Protein AF-A0A0F9KBU0-F1 (afdb_monomer_lite)

Foldseek 3Di:
DDDDDDPPPPPPPDPPVPPPPDDPPDDDQQPDQAQQPRHGNFDDAADPDAAVVQDDRPDRGHHPVRNVVSRVVSVVVDDPVSVVVSVVVD

Organism: NCBI:txid412755

Structure (mmCIF, N/CA/C/O backbone):
data_AF-A0A0F9KBU0-F1
#
_entry.id   AF-A0A0F9KBU0-F1
#
loop_
_atom_site.group_PDB
_atom_site.id
_atom_site.type_symbol
_atom_site.label_atom_id
_atom_site.label_alt_id
_atom_site.label_comp_id
_atom_site.label_asym_id
_atom_site.label_entity_id
_atom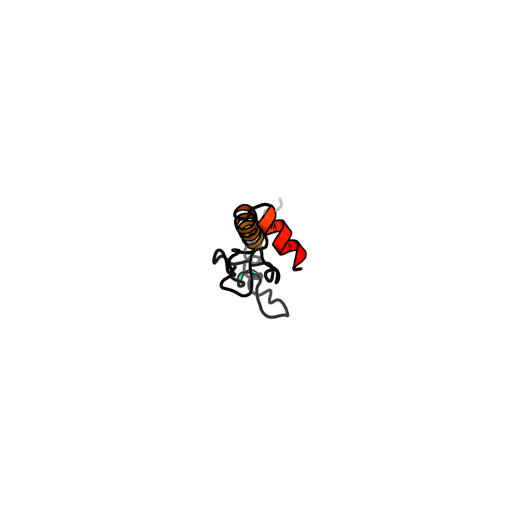_site.label_seq_id
_atom_site.pdbx_PDB_ins_code
_atom_site.Cartn_x
_atom_site.Cartn_y
_atom_site.Cartn_z
_atom_site.occupancy
_atom_site.B_iso_or_equiv
_atom_site.auth_seq_id
_atom_site.auth_comp_id
_atom_site.auth_asym_id
_atom_site.auth_atom_id
_atom_site.pdbx_PDB_model_num
ATOM 1 N N . MET A 1 1 ? 53.052 31.136 -36.172 1.00 43.41 1 MET A N 1
ATOM 2 C CA . MET A 1 1 ? 51.594 31.280 -35.976 1.00 43.41 1 MET A CA 1
ATOM 3 C C . MET A 1 1 ? 51.012 29.886 -35.793 1.00 43.41 1 MET A C 1
ATOM 5 O O . MET A 1 1 ? 51.270 29.063 -36.667 1.00 43.41 1 MET A O 1
ATOM 9 N N . PRO A 1 2 ? 50.359 29.563 -34.664 1.00 44.81 2 PRO A N 1
ATOM 10 C CA . PRO A 1 2 ? 49.852 28.216 -34.425 1.00 44.81 2 PRO A CA 1
ATOM 11 C C . PRO A 1 2 ? 48.558 27.978 -35.216 1.00 44.81 2 PRO A C 1
ATOM 13 O O . PRO A 1 2 ? 47.699 28.854 -35.300 1.00 44.81 2 PRO A O 1
ATOM 16 N N . ARG A 1 3 ? 48.459 26.795 -35.831 1.00 46.31 3 ARG A N 1
ATOM 17 C CA . ARG A 1 3 ? 47.260 26.299 -36.513 1.00 46.31 3 ARG A CA 1
ATOM 18 C C . ARG A 1 3 ? 46.230 25.887 -35.461 1.00 46.31 3 ARG A C 1
ATOM 20 O O . ARG A 1 3 ? 46.563 25.149 -34.542 1.00 46.31 3 ARG A O 1
ATOM 27 N N . ALA A 1 4 ? 45.001 26.369 -35.610 1.00 48.31 4 ALA A N 1
ATOM 28 C CA . ALA A 1 4 ? 43.857 25.899 -34.842 1.00 48.31 4 ALA A CA 1
ATOM 29 C C . ALA A 1 4 ? 43.433 24.526 -35.384 1.00 48.31 4 ALA A C 1
ATOM 31 O O . ALA A 1 4 ? 42.989 24.422 -36.528 1.00 48.31 4 ALA A O 1
ATOM 32 N N . GLU A 1 5 ? 43.615 23.476 -34.586 1.00 50.91 5 GLU A N 1
ATOM 33 C CA . GLU A 1 5 ? 43.108 22.141 -34.893 1.00 50.91 5 GLU A CA 1
ATOM 34 C C . GLU A 1 5 ? 41.642 22.020 -34.458 1.00 50.91 5 GLU A C 1
ATOM 36 O O . GLU A 1 5 ? 41.230 22.481 -33.393 1.00 50.91 5 GLU A O 1
ATOM 41 N N . SER A 1 6 ? 40.847 21.440 -35.354 1.00 52.97 6 SER A N 1
ATOM 42 C CA . SER A 1 6 ? 39.398 21.276 -35.270 1.00 52.97 6 SER A CA 1
ATOM 43 C C . SER A 1 6 ? 38.989 20.367 -34.104 1.00 52.97 6 SER A C 1
ATOM 45 O O . SER A 1 6 ? 39.289 19.175 -34.097 1.00 52.97 6 SER A O 1
ATOM 47 N N . LEU A 1 7 ? 38.246 20.912 -33.137 1.00 50.75 7 LEU A N 1
ATOM 48 C CA . LEU A 1 7 ? 37.681 20.200 -31.978 1.00 50.75 7 LEU A CA 1
ATOM 49 C C . LEU A 1 7 ? 36.373 19.442 -32.300 1.00 50.75 7 LEU A C 1
ATOM 51 O O . LEU A 1 7 ? 35.490 19.343 -31.453 1.00 50.75 7 LEU A O 1
ATOM 55 N N . GLN A 1 8 ? 36.209 18.903 -33.511 1.00 51.41 8 GLN A N 1
ATOM 56 C CA . GLN A 1 8 ? 34.999 18.143 -33.877 1.00 51.41 8 GLN A CA 1
ATOM 57 C C . GLN A 1 8 ? 35.149 16.612 -33.799 1.00 51.41 8 GLN A C 1
ATOM 59 O O . GLN A 1 8 ? 34.209 15.894 -34.116 1.00 51.41 8 GLN A O 1
ATOM 64 N N . GLY A 1 9 ? 36.289 16.087 -33.335 1.00 46.88 9 GLY A N 1
ATOM 65 C CA . GLY A 1 9 ? 36.550 14.638 -33.324 1.00 46.88 9 GLY A CA 1
ATOM 66 C C . GLY A 1 9 ? 36.220 13.869 -32.036 1.00 46.88 9 GLY A C 1
ATOM 67 O O . GLY A 1 9 ? 36.315 12.648 -32.045 1.00 46.88 9 GLY A O 1
ATOM 68 N N . ILE A 1 10 ? 35.880 14.531 -30.922 1.00 49.00 10 ILE A N 1
ATOM 69 C CA . ILE A 1 10 ? 35.906 13.877 -29.590 1.00 49.00 10 ILE A CA 1
ATOM 70 C C . ILE A 1 10 ? 34.505 13.650 -28.989 1.00 49.00 10 ILE A C 1
ATOM 72 O O . ILE A 1 10 ? 34.328 12.773 -28.148 1.00 49.00 10 ILE A O 1
ATOM 76 N N . LEU A 1 11 ? 33.471 14.356 -29.456 1.00 47.44 11 LEU A N 1
ATOM 77 C CA . LEU A 1 11 ? 32.120 14.286 -28.870 1.00 47.44 11 LEU A CA 1
ATOM 78 C C . LEU A 1 11 ? 31.192 13.232 -29.508 1.00 47.44 11 LEU A C 1
ATOM 80 O O . LEU A 1 11 ? 29.996 13.240 -29.240 1.00 47.44 11 LEU A O 1
ATOM 84 N N . GLY A 1 12 ? 31.718 12.327 -30.339 1.00 45.22 12 GLY A N 1
ATOM 85 C CA . GLY A 1 12 ? 30.918 11.288 -31.006 1.00 45.22 12 GLY A CA 1
ATOM 86 C C . GLY A 1 12 ? 30.787 9.957 -30.253 1.00 45.22 12 GLY A C 1
ATOM 87 O O . GLY A 1 12 ? 29.912 9.174 -30.590 1.00 45.22 12 GLY A O 1
ATOM 88 N N . ASN A 1 13 ? 31.621 9.686 -29.240 1.00 49.16 13 ASN A N 1
ATOM 89 C CA . ASN A 1 13 ? 31.834 8.312 -28.744 1.00 49.16 13 ASN A CA 1
ATOM 90 C C . ASN A 1 13 ? 31.406 8.044 -27.288 1.00 49.16 13 ASN A C 1
ATOM 92 O O . ASN A 1 13 ? 31.733 6.990 -26.753 1.00 49.16 13 ASN A O 1
ATOM 96 N N . ILE A 1 14 ? 30.706 8.966 -26.618 1.00 51.97 14 ILE A N 1
ATOM 97 C CA . ILE A 1 14 ? 30.336 8.781 -25.195 1.00 51.97 14 ILE A CA 1
ATOM 98 C C . ILE A 1 14 ? 28.885 8.300 -25.018 1.00 51.97 14 ILE A C 1
ATOM 100 O O . ILE A 1 14 ? 28.559 7.707 -23.995 1.00 51.97 14 ILE A O 1
ATOM 104 N N . VAL A 1 15 ? 28.011 8.483 -26.012 1.00 48.56 15 VAL A N 1
ATOM 105 C CA . VAL A 1 15 ? 26.566 8.220 -25.852 1.00 48.56 15 VAL A CA 1
ATOM 106 C C . VAL A 1 15 ? 26.111 6.791 -26.172 1.00 48.56 15 VAL A C 1
ATOM 108 O O . VAL A 1 15 ? 24.975 6.455 -25.848 1.00 48.56 15 VAL A O 1
ATOM 111 N N . ASP A 1 16 ? 26.966 5.922 -26.721 1.00 47.31 16 ASP A N 1
ATOM 112 C CA . ASP A 1 16 ? 26.583 4.527 -27.014 1.00 47.31 16 ASP A CA 1
ATOM 113 C C . ASP A 1 16 ? 27.043 3.495 -25.971 1.00 47.31 16 ASP A C 1
ATOM 115 O O . ASP A 1 16 ? 26.502 2.395 -25.935 1.00 47.31 16 ASP A O 1
ATOM 119 N N . SER A 1 17 ? 27.952 3.845 -25.056 1.00 49.44 17 SER A N 1
ATOM 120 C CA . SER A 1 17 ? 28.518 2.886 -24.086 1.00 49.44 17 SER A CA 1
ATOM 121 C C . SER A 1 17 ? 27.705 2.708 -22.795 1.00 49.44 17 SER A C 1
ATOM 123 O O . SER A 1 17 ? 28.111 1.945 -21.923 1.00 49.44 17 SER A O 1
ATOM 125 N N . ALA A 1 18 ? 26.575 3.405 -22.635 1.00 53.28 18 ALA A N 1
ATOM 126 C CA . ALA A 1 18 ? 25.734 3.305 -21.434 1.00 53.28 18 ALA A CA 1
ATOM 127 C C . ALA A 1 18 ? 24.603 2.265 -21.547 1.00 53.28 18 ALA A C 1
ATOM 129 O O . ALA A 1 18 ? 23.934 1.995 -20.556 1.00 53.28 18 ALA A O 1
ATOM 130 N N . LYS A 1 19 ? 24.388 1.671 -22.731 1.00 52.66 19 LYS A N 1
ATOM 131 C CA . LYS A 1 19 ? 23.311 0.688 -22.962 1.00 52.66 19 LYS A CA 1
ATOM 132 C C . LYS A 1 19 ? 23.613 -0.704 -22.388 1.00 52.66 19 LYS A C 1
ATOM 134 O O . LYS A 1 19 ? 22.692 -1.494 -22.234 1.00 52.66 19 LYS A O 1
ATOM 139 N N . ASP A 1 20 ? 24.869 -0.968 -22.022 1.00 49.56 20 ASP A N 1
ATOM 140 C CA . ASP A 1 20 ? 25.351 -2.291 -21.602 1.00 49.56 20 ASP A CA 1
ATOM 141 C C . ASP A 1 20 ? 25.830 -2.337 -20.137 1.00 49.56 20 ASP A C 1
ATOM 143 O O . ASP A 1 20 ? 26.608 -3.217 -19.762 1.00 49.56 20 ASP A O 1
ATOM 147 N N . ILE A 1 21 ? 25.382 -1.416 -19.269 1.00 54.88 21 ILE A N 1
ATOM 148 C CA . ILE A 1 21 ? 25.589 -1.573 -17.817 1.00 54.88 21 ILE A CA 1
ATOM 149 C C . ILE A 1 21 ? 24.628 -2.659 -17.319 1.00 54.88 21 ILE A C 1
ATOM 151 O O . ILE A 1 21 ? 23.570 -2.402 -16.751 1.00 54.88 21 ILE A O 1
ATOM 155 N N . THR A 1 22 ? 24.999 -3.912 -17.560 1.00 53.81 22 THR A N 1
ATOM 156 C CA . THR A 1 22 ? 24.321 -5.075 -17.003 1.00 53.81 22 THR A CA 1
ATOM 157 C C . THR A 1 22 ? 24.645 -5.152 -15.514 1.00 53.81 22 THR A C 1
ATOM 159 O O . THR A 1 22 ? 25.783 -5.444 -15.134 1.00 53.81 22 THR A O 1
ATOM 162 N N . TYR A 1 23 ? 23.657 -4.899 -14.656 1.00 52.84 23 TYR A N 1
ATOM 163 C CA . TYR A 1 23 ? 23.773 -5.195 -13.231 1.00 52.84 23 TYR A CA 1
ATOM 164 C C . TYR A 1 23 ? 23.977 -6.710 -13.051 1.00 52.84 23 TYR A C 1
ATOM 166 O O . TYR A 1 23 ? 23.168 -7.492 -13.569 1.00 52.84 23 TYR A O 1
ATOM 174 N N . PRO A 1 24 ? 25.024 -7.160 -12.331 1.00 48.81 24 PRO A N 1
ATOM 175 C CA . PRO A 1 24 ? 25.227 -8.574 -12.040 1.00 48.81 24 PRO A CA 1
ATOM 176 C C . PRO A 1 24 ? 24.145 -9.013 -11.041 1.00 48.81 24 PRO A C 1
ATOM 178 O O . PRO A 1 24 ? 24.326 -8.923 -9.832 1.00 48.81 24 PRO A O 1
ATOM 181 N N . GLY A 1 25 ? 22.975 -9.392 -11.558 1.00 56.22 25 GLY A N 1
ATOM 182 C CA . GLY A 1 25 ? 21.765 -9.617 -10.758 1.00 56.22 25 GLY A CA 1
ATOM 183 C C . GLY A 1 25 ? 20.440 -9.602 -11.530 1.00 56.22 25 GLY A C 1
ATOM 184 O O . GLY A 1 25 ? 19.444 -10.068 -10.994 1.00 56.22 25 GLY A O 1
ATOM 185 N N . GLY A 1 26 ? 20.423 -9.166 -12.796 1.00 52.97 26 GLY A N 1
ATOM 186 C CA . GLY A 1 26 ? 19.415 -9.622 -13.766 1.00 52.97 26 GLY A CA 1
ATOM 187 C C . GLY A 1 26 ? 18.080 -8.873 -13.862 1.00 52.97 26 GLY A C 1
ATOM 188 O O . GLY A 1 26 ? 17.172 -9.415 -14.485 1.00 52.97 26 GLY A O 1
ATOM 189 N N . ARG A 1 27 ? 17.932 -7.654 -13.332 1.00 54.06 27 ARG A N 1
ATOM 190 C CA . ARG A 1 27 ? 16.810 -6.782 -13.725 1.00 54.06 27 ARG A CA 1
ATOM 191 C C . ARG A 1 27 ? 17.192 -5.309 -13.632 1.00 54.06 27 ARG A C 1
ATOM 193 O O . ARG A 1 27 ? 17.780 -4.893 -12.635 1.00 54.06 27 ARG A O 1
ATOM 200 N N . LEU A 1 28 ? 16.906 -4.540 -14.680 1.00 58.56 28 LEU A N 1
ATOM 201 C CA . LEU A 1 28 ? 17.073 -3.089 -14.645 1.00 58.56 28 LEU A CA 1
ATOM 202 C C . LEU A 1 28 ? 15.934 -2.497 -13.788 1.00 58.56 28 LEU A C 1
ATOM 204 O O . LEU A 1 28 ? 14.785 -2.870 -14.000 1.00 58.56 28 LEU A O 1
ATOM 208 N N . PRO A 1 29 ? 16.187 -1.573 -12.843 1.00 56.00 29 PRO A N 1
ATOM 209 C CA . PRO A 1 29 ? 15.134 -0.974 -11.999 1.00 56.00 29 PRO A CA 1
ATOM 210 C C . PRO A 1 29 ? 14.073 -0.205 -12.809 1.00 56.00 29 PRO A C 1
ATOM 212 O O . PRO A 1 29 ? 12.960 0.033 -12.355 1.00 56.00 29 PRO A O 1
ATOM 215 N N . GLU A 1 30 ? 14.409 0.159 -14.042 1.00 58.03 30 GLU A N 1
ATOM 216 C CA . GLU A 1 30 ? 13.519 0.734 -15.050 1.00 58.03 30 GLU A CA 1
ATOM 217 C C . GLU A 1 30 ? 12.532 -0.282 -15.667 1.00 58.03 30 GLU A C 1
ATOM 219 O O . GLU A 1 30 ? 11.625 0.119 -16.392 1.00 58.03 30 GLU A O 1
ATOM 224 N N . GLU A 1 31 ? 12.634 -1.572 -15.331 1.00 65.50 31 GLU A N 1
ATOM 225 C CA . GLU A 1 31 ? 11.699 -2.627 -15.754 1.00 65.50 31 GLU A CA 1
ATOM 226 C C . GLU A 1 31 ? 10.641 -2.972 -14.696 1.00 65.50 31 GLU A C 1
ATOM 228 O O . GLU A 1 31 ? 9.613 -3.562 -15.035 1.00 65.50 31 GLU A O 1
ATOM 233 N N . ASP A 1 32 ? 10.846 -2.615 -13.423 1.00 85.56 32 ASP A N 1
ATOM 234 C CA . ASP A 1 32 ? 9.883 -2.951 -12.375 1.00 85.56 32 ASP A CA 1
ATOM 235 C C . ASP A 1 32 ? 8.674 -2.007 -12.437 1.00 85.56 32 ASP A C 1
ATOM 237 O O . ASP A 1 32 ? 8.751 -0.812 -12.132 1.00 85.56 32 ASP A O 1
ATOM 241 N N . ILE A 1 33 ? 7.541 -2.562 -12.872 1.00 93.00 33 ILE A N 1
ATOM 242 C CA . ILE A 1 33 ? 6.274 -1.846 -13.030 1.00 93.00 33 ILE A CA 1
ATOM 243 C C . ILE A 1 33 ? 5.554 -1.755 -11.687 1.00 93.00 33 ILE A C 1
ATOM 245 O O . ILE A 1 33 ? 5.241 -2.770 -11.054 1.00 93.00 33 ILE A O 1
ATOM 249 N N . CYS A 1 34 ? 5.244 -0.527 -11.278 1.00 95.44 34 CYS A N 1
ATOM 250 C CA . CYS A 1 34 ? 4.497 -0.253 -10.061 1.00 95.44 34 CYS A CA 1
ATOM 251 C C . CYS A 1 34 ? 3.049 -0.734 -10.182 1.00 95.44 34 CYS A C 1
ATOM 253 O O . CYS A 1 34 ? 2.295 -0.236 -11.015 1.00 95.44 34 CYS A O 1
ATOM 255 N N . GLY A 1 35 ? 2.622 -1.616 -9.279 1.00 95.50 35 GLY A N 1
ATOM 256 C CA . GLY A 1 35 ? 1.283 -2.212 -9.302 1.00 95.50 35 GLY A CA 1
ATOM 257 C C . GLY A 1 35 ? 0.126 -1.290 -8.907 1.00 95.50 35 GLY A C 1
ATOM 258 O O . GLY A 1 35 ? -0.986 -1.782 -8.734 1.00 95.50 35 GLY A O 1
ATOM 259 N N . PHE A 1 36 ? 0.375 0.010 -8.726 1.00 96.25 36 PHE A N 1
ATOM 260 C CA . PHE A 1 36 ? -0.658 1.021 -8.469 1.00 96.25 36 PHE A CA 1
ATOM 261 C C . PHE A 1 36 ? -0.850 2.012 -9.621 1.00 96.25 36 PHE A C 1
ATOM 263 O O . PHE A 1 36 ? -1.957 2.505 -9.814 1.00 96.25 36 PHE A O 1
ATOM 270 N N . CYS A 1 37 ? 0.216 2.365 -10.343 1.00 96.06 37 CYS A N 1
ATOM 271 C CA . CYS A 1 37 ? 0.177 3.414 -11.371 1.00 96.06 37 CYS A CA 1
ATOM 272 C C . CYS A 1 37 ? 0.650 2.945 -12.752 1.00 96.06 37 CYS A C 1
ATOM 274 O O . CYS A 1 37 ? 0.686 3.750 -13.686 1.00 96.06 37 CYS A O 1
ATOM 276 N N . ASP A 1 38 ? 1.053 1.678 -12.868 1.00 94.31 38 ASP A N 1
ATOM 277 C CA . ASP A 1 38 ? 1.552 1.040 -14.088 1.00 94.31 38 ASP A CA 1
ATOM 278 C C . ASP A 1 38 ? 2.762 1.749 -14.724 1.00 94.31 38 ASP A C 1
ATOM 280 O O . ASP A 1 38 ? 3.070 1.549 -15.898 1.00 94.31 38 ASP A O 1
ATOM 284 N N . GLN A 1 39 ? 3.465 2.591 -13.958 1.00 94.50 39 GLN A N 1
ATOM 285 C CA . GLN A 1 39 ? 4.693 3.249 -14.398 1.00 94.50 39 GLN A CA 1
ATOM 286 C C . GLN A 1 39 ? 5.929 2.451 -13.955 1.00 94.50 39 GLN A C 1
ATOM 288 O O . GLN A 1 39 ? 5.909 1.853 -12.872 1.00 94.50 39 GLN A O 1
ATOM 293 N N . PRO A 1 40 ? 7.013 2.463 -14.753 1.00 93.06 40 PRO A N 1
ATOM 294 C CA . PRO A 1 40 ? 8.278 1.836 -14.384 1.00 93.06 40 PRO A CA 1
ATOM 295 C C . PRO A 1 40 ? 8.960 2.536 -13.201 1.00 93.06 40 PRO A C 1
ATOM 297 O O . PRO A 1 40 ? 8.573 3.632 -12.777 1.00 93.06 40 PRO A O 1
ATOM 300 N N . GLY A 1 41 ? 10.022 1.915 -12.692 1.00 90.81 41 GLY A N 1
ATOM 301 C CA . GLY A 1 41 ? 10.835 2.469 -11.613 1.00 90.81 41 GLY A CA 1
ATOM 302 C C . GLY A 1 41 ? 10.276 2.186 -10.225 1.00 90.81 41 GLY A C 1
ATOM 303 O O . GLY A 1 41 ? 10.502 2.991 -9.323 1.00 90.81 41 GLY A O 1
ATOM 304 N N . ALA A 1 42 ? 9.495 1.116 -10.056 1.00 93.75 42 ALA A N 1
ATOM 305 C CA . ALA A 1 42 ? 9.085 0.670 -8.733 1.00 93.75 42 ALA A CA 1
ATOM 306 C C . ALA A 1 42 ? 10.326 0.385 -7.874 1.00 93.75 42 ALA A C 1
ATOM 308 O O .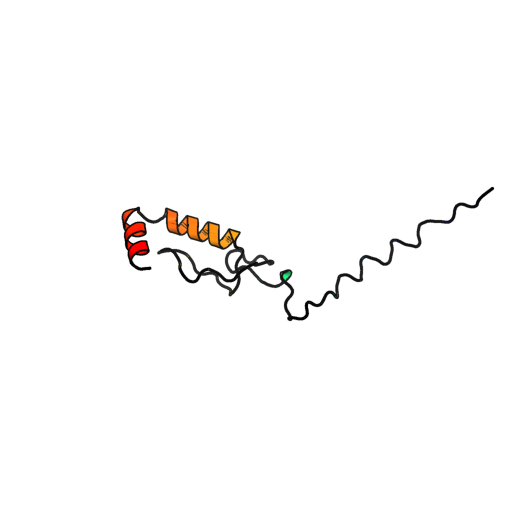 ALA A 1 42 ? 11.298 -0.208 -8.335 1.00 93.75 42 ALA A O 1
ATOM 309 N N . ASP A 1 43 ? 10.309 0.852 -6.629 1.00 92.69 43 ASP A N 1
ATOM 310 C CA . ASP A 1 43 ? 11.505 0.957 -5.788 1.00 92.69 43 ASP A CA 1
ATOM 311 C C . ASP A 1 43 ? 11.443 0.063 -4.544 1.00 92.69 43 ASP A C 1
ATOM 313 O O . ASP A 1 43 ? 12.416 -0.016 -3.789 1.00 92.69 43 ASP A O 1
ATOM 317 N N . LYS A 1 44 ? 10.318 -0.631 -4.319 1.00 92.94 44 LYS A N 1
ATOM 318 C CA . LYS A 1 44 ? 10.148 -1.530 -3.174 1.00 92.94 44 LYS A CA 1
ATOM 319 C C . LYS A 1 44 ? 9.070 -2.597 -3.365 1.00 92.94 44 LYS A C 1
ATOM 321 O O . LYS A 1 44 ? 8.179 -2.487 -4.201 1.00 92.94 44 LYS A O 1
ATOM 326 N N . ILE A 1 45 ? 9.124 -3.603 -2.495 1.00 95.06 45 ILE A N 1
ATOM 327 C CA . ILE A 1 45 ? 8.038 -4.560 -2.244 1.00 95.06 45 ILE A CA 1
ATOM 328 C C . ILE A 1 45 ? 7.040 -3.905 -1.270 1.00 95.06 45 ILE A C 1
ATOM 330 O O . ILE A 1 45 ? 7.487 -3.308 -0.283 1.00 95.06 45 ILE A O 1
ATOM 334 N N . PRO A 1 46 ? 5.717 -3.979 -1.501 1.00 95.75 46 PRO A N 1
ATOM 33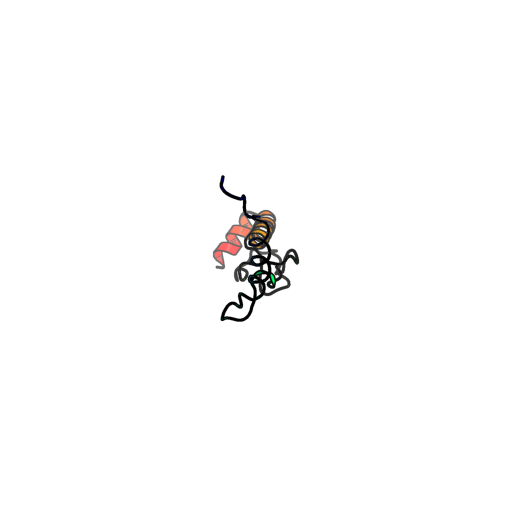5 C CA . PRO A 1 46 ? 4.721 -3.374 -0.621 1.00 95.75 46 PRO A CA 1
ATOM 336 C C . PRO A 1 46 ? 4.756 -3.960 0.801 1.00 95.75 46 PRO A C 1
ATOM 338 O O . PRO A 1 46 ? 5.121 -5.117 1.014 1.00 95.75 46 PRO A O 1
ATOM 341 N N . HIS A 1 47 ? 4.357 -3.161 1.789 1.00 93.56 47 HIS A N 1
ATOM 342 C CA . HIS A 1 47 ? 4.263 -3.574 3.180 1.00 93.56 47 HIS A CA 1
ATOM 343 C C . HIS A 1 47 ? 3.230 -4.705 3.331 1.00 93.56 47 HIS A C 1
ATOM 345 O O . HIS A 1 47 ? 2.160 -4.668 2.716 1.00 93.56 47 HIS A O 1
ATOM 351 N N . PRO A 1 48 ? 3.522 -5.714 4.171 1.00 94.12 48 PRO A N 1
ATOM 352 C CA . PRO A 1 48 ? 2.633 -6.860 4.345 1.00 94.12 48 PRO A CA 1
ATOM 353 C C . PRO A 1 48 ? 1.379 -6.520 5.159 1.00 94.12 48 PRO A C 1
ATOM 355 O O . PRO A 1 48 ? 0.351 -7.177 5.012 1.00 94.12 48 PRO A O 1
ATOM 358 N N . ILE A 1 49 ? 1.464 -5.508 6.025 1.00 95.06 49 ILE A N 1
ATOM 359 C CA . ILE A 1 49 ? 0.356 -5.028 6.850 1.00 95.06 49 ILE A CA 1
ATOM 360 C C . ILE A 1 49 ? -0.277 -3.841 6.134 1.00 95.06 49 ILE A C 1
ATOM 362 O O . ILE A 1 49 ? 0.426 -2.906 5.759 1.00 95.06 49 ILE A O 1
ATOM 366 N N . LYS A 1 50 ? -1.599 -3.884 5.979 1.00 95.31 50 LYS A N 1
ATOM 367 C CA . LYS A 1 50 ? -2.390 -2.883 5.260 1.00 95.31 50 LYS A CA 1
ATOM 368 C C . LYS A 1 50 ? -3.546 -2.407 6.117 1.00 95.31 50 LYS A C 1
ATOM 370 O O . LYS A 1 50 ? -4.089 -3.201 6.887 1.00 95.31 50 LYS A O 1
ATOM 375 N N . TRP A 1 51 ? -3.954 -1.153 5.962 1.00 97.12 51 TRP A N 1
ATOM 376 C CA . TRP A 1 51 ? -5.164 -0.673 6.621 1.00 97.12 51 TRP A CA 1
ATOM 377 C C . TRP A 1 51 ? -6.405 -1.399 6.085 1.00 97.12 51 TRP A C 1
ATOM 379 O O . TRP A 1 51 ? -6.448 -1.791 4.914 1.00 97.12 51 TRP A O 1
ATOM 389 N N . PRO A 1 52 ? -7.456 -1.563 6.906 1.00 97.19 52 PRO A N 1
ATOM 390 C CA . PRO A 1 52 ? -8.749 -2.003 6.404 1.00 97.19 52 PRO A CA 1
ATOM 391 C C . PRO A 1 52 ? -9.218 -1.114 5.241 1.00 97.19 52 PRO A C 1
ATOM 393 O O . PRO A 1 52 ? -9.264 0.106 5.370 1.00 97.19 52 PRO A O 1
ATOM 396 N N . GLY A 1 53 ? -9.547 -1.729 4.102 1.00 95.94 53 GLY A N 1
ATOM 397 C CA . GLY A 1 53 ? -9.969 -1.017 2.888 1.00 95.94 53 GLY A CA 1
ATOM 398 C C . GLY A 1 53 ? -8.834 -0.542 1.971 1.00 95.94 53 GLY A C 1
ATOM 399 O O . GLY A 1 53 ? -9.119 0.004 0.904 1.00 95.94 53 GLY A O 1
ATOM 400 N N . GLU A 1 54 ? -7.570 -0.769 2.335 1.00 97.38 54 GLU A N 1
ATOM 401 C CA . GLU A 1 54 ? -6.417 -0.490 1.474 1.00 97.38 54 GLU A CA 1
ATOM 402 C C . GLU A 1 54 ? -6.339 -1.486 0.310 1.00 97.38 54 GLU A C 1
ATOM 404 O O . GLU A 1 54 ? -6.486 -2.703 0.477 1.00 97.38 54 GLU A O 1
ATOM 409 N N . GLN A 1 55 ? -6.118 -0.967 -0.895 1.00 96.31 55 GLN A N 1
ATOM 410 C CA . GLN A 1 55 ? -6.028 -1.766 -2.106 1.00 96.31 55 GLN A CA 1
ATOM 411 C C . GLN A 1 55 ? -4.716 -2.549 -2.164 1.00 96.31 55 GLN A C 1
ATOM 413 O O . GLN A 1 55 ? -3.670 -2.162 -1.640 1.00 96.31 55 GLN A O 1
ATOM 418 N N . SER A 1 56 ? -4.766 -3.696 -2.840 1.00 94.44 56 SER A N 1
ATOM 419 C CA . SER A 1 56 ? -3.558 -4.448 -3.160 1.00 94.44 56 SER A CA 1
ATOM 420 C C . SER A 1 56 ? -3.009 -4.034 -4.509 1.00 94.44 56 SER A C 1
ATOM 422 O O . SER A 1 56 ? -3.763 -3.918 -5.469 1.00 94.44 56 SER A O 1
ATOM 424 N N . ALA A 1 57 ? -1.692 -3.845 -4.562 1.00 93.75 57 ALA A N 1
ATOM 425 C CA . ALA A 1 57 ? -0.984 -3.643 -5.811 1.00 93.75 57 ALA A CA 1
ATOM 426 C C . ALA A 1 57 ? -1.195 -4.846 -6.742 1.00 93.75 57 ALA A C 1
ATOM 428 O O . ALA A 1 57 ? -1.218 -5.993 -6.290 1.00 93.75 57 ALA A O 1
ATOM 429 N N . GLY A 1 58 ? -1.344 -4.573 -8.037 1.00 91.62 58 GLY A N 1
ATOM 430 C CA . GLY A 1 58 ? -1.509 -5.599 -9.070 1.00 91.62 58 GLY A CA 1
ATOM 431 C C . GLY A 1 58 ? -0.218 -6.337 -9.437 1.00 91.62 58 GLY A C 1
ATOM 432 O O . GLY A 1 58 ? -0.267 -7.324 -10.168 1.00 91.62 58 GLY A O 1
ATOM 433 N N . THR A 1 59 ? 0.930 -5.876 -8.939 1.00 92.31 59 THR A N 1
ATOM 434 C CA . THR A 1 59 ? 2.256 -6.452 -9.192 1.00 92.31 59 THR A CA 1
ATOM 435 C C . THR A 1 59 ? 3.027 -6.638 -7.881 1.00 92.31 59 THR A C 1
ATOM 437 O O . THR A 1 59 ? 2.577 -6.236 -6.807 1.00 92.31 59 THR A O 1
ATOM 440 N N . GLU A 1 60 ? 4.198 -7.271 -7.971 1.00 93.69 60 GLU A N 1
ATOM 441 C CA . GLU A 1 60 ? 5.092 -7.524 -6.834 1.00 93.69 60 GLU A CA 1
ATOM 442 C C . GLU A 1 60 ? 5.765 -6.252 -6.291 1.00 93.69 60 GLU A C 1
ATOM 444 O O . GLU A 1 60 ? 6.089 -6.188 -5.105 1.00 93.69 60 GLU A O 1
ATOM 449 N N . TYR A 1 61 ? 5.943 -5.233 -7.135 1.00 94.50 61 TYR A N 1
ATOM 450 C CA . TYR A 1 61 ? 6.683 -4.019 -6.800 1.00 94.50 61 TYR A CA 1
ATOM 451 C C . TYR A 1 61 ? 5.802 -2.777 -6.894 1.00 94.50 61 TYR A C 1
ATOM 453 O O . TYR A 1 61 ? 4.890 -2.675 -7.714 1.00 94.50 61 TYR A O 1
ATOM 461 N N . VAL A 1 62 ? 6.085 -1.795 -6.047 1.00 96.19 62 VAL A N 1
ATOM 462 C CA . VAL A 1 62 ? 5.372 -0.517 -5.998 1.00 96.19 62 VAL A CA 1
ATOM 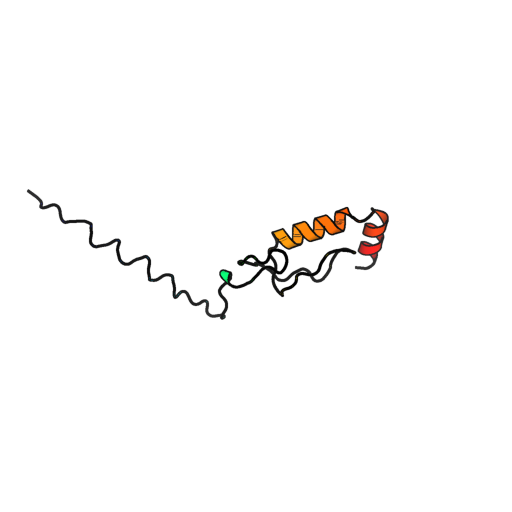463 C C . VAL A 1 62 ? 6.353 0.630 -5.813 1.00 96.19 62 VAL A C 1
ATOM 465 O O . VAL A 1 62 ? 7.432 0.444 -5.257 1.00 96.19 62 VAL A O 1
ATOM 468 N N . HIS A 1 63 ? 5.964 1.834 -6.233 1.00 97.12 63 HIS A N 1
ATOM 469 C CA . HIS A 1 63 ? 6.622 3.048 -5.754 1.00 97.12 63 HIS A CA 1
ATOM 470 C C . HIS A 1 63 ? 6.260 3.281 -4.289 1.00 97.12 63 HIS A C 1
ATOM 472 O O . HIS A 1 63 ? 5.076 3.262 -3.936 1.00 97.12 63 HIS A O 1
ATOM 478 N N . ALA A 1 64 ? 7.239 3.645 -3.465 1.00 96.31 64 ALA A N 1
ATOM 479 C CA . ALA A 1 64 ? 7.016 4.051 -2.080 1.00 96.31 64 ALA A CA 1
ATOM 480 C C . ALA A 1 64 ? 5.997 5.189 -1.959 1.00 96.31 64 ALA A C 1
ATOM 482 O O . ALA A 1 64 ? 5.162 5.199 -1.056 1.00 96.31 64 ALA A O 1
ATOM 483 N N . LYS A 1 65 ? 6.003 6.119 -2.919 1.00 97.38 65 LYS A N 1
ATOM 484 C CA . LYS A 1 65 ? 5.018 7.202 -2.977 1.00 97.38 65 LYS A CA 1
ATOM 485 C C . LYS A 1 65 ? 3.601 6.701 -3.272 1.00 97.38 65 LYS A C 1
ATOM 487 O O . LYS A 1 65 ? 2.660 7.202 -2.667 1.00 97.38 65 LYS A O 1
ATOM 492 N N . CYS A 1 66 ? 3.436 5.759 -4.201 1.00 97.56 66 CYS A N 1
ATOM 493 C CA . CYS A 1 66 ? 2.116 5.236 -4.565 1.00 97.56 66 CYS A CA 1
ATOM 494 C C . CYS A 1 66 ? 1.491 4.465 -3.405 1.00 97.56 66 CYS A C 1
ATOM 496 O O . CYS A 1 66 ? 0.338 4.707 -3.065 1.00 97.56 66 CYS A O 1
ATOM 498 N N . GLU A 1 67 ? 2.278 3.609 -2.759 1.00 98.00 67 GLU A N 1
ATOM 499 C CA . GLU A 1 67 ? 1.835 2.895 -1.567 1.00 98.00 67 GLU A CA 1
ATOM 500 C C . GLU A 1 67 ? 1.486 3.859 -0.424 1.00 98.00 67 GLU A C 1
ATOM 502 O O . GLU A 1 67 ? 0.439 3.713 0.195 1.00 98.00 67 GLU A O 1
ATOM 507 N N . PHE A 1 68 ? 2.302 4.890 -0.176 1.00 97.69 68 PHE A N 1
ATOM 508 C CA . PHE A 1 68 ? 1.992 5.894 0.845 1.00 97.69 68 PHE A CA 1
ATOM 509 C C . PHE A 1 68 ? 0.657 6.599 0.581 1.00 97.69 68 PHE A C 1
ATOM 511 O O . PHE A 1 68 ? -0.148 6.758 1.494 1.00 97.69 68 PHE A O 1
ATOM 518 N N . VAL A 1 69 ? 0.404 7.010 -0.666 1.00 98.12 69 VAL A N 1
ATOM 519 C CA . VAL A 1 69 ? -0.855 7.668 -1.048 1.00 98.12 69 VAL A CA 1
ATOM 520 C C . VAL A 1 69 ? -2.049 6.748 -0.806 1.00 98.12 69 VAL A C 1
ATOM 522 O O . VAL A 1 69 ? -3.047 7.193 -0.240 1.00 98.12 69 VAL A O 1
ATOM 525 N N . GLU A 1 70 ? -1.941 5.479 -1.190 1.00 98.00 70 GLU A N 1
ATOM 526 C CA . GLU A 1 70 ? -3.009 4.498 -1.002 1.00 98.00 70 GLU A CA 1
ATOM 527 C C . GLU A 1 70 ? -3.248 4.181 0.481 1.00 98.00 70 GLU A C 1
ATOM 529 O O . GLU A 1 70 ? -4.387 4.192 0.948 1.00 98.00 70 GLU A O 1
ATOM 534 N N . SER A 1 71 ? -2.175 4.019 1.254 1.00 97.50 71 SER A N 1
ATOM 535 C CA . SER A 1 71 ? -2.244 3.829 2.702 1.00 97.50 71 SER A CA 1
ATOM 536 C C . SER A 1 71 ? -2.885 5.034 3.399 1.00 97.50 71 SER A C 1
ATOM 538 O O . SER A 1 71 ? -3.752 4.870 4.257 1.00 97.50 71 SER A O 1
ATOM 540 N N . CYS A 1 72 ? -2.543 6.262 2.992 1.00 97.88 72 CYS A N 1
ATOM 541 C CA . CYS A 1 72 ? -3.187 7.474 3.496 1.00 97.88 72 CYS A CA 1
ATOM 542 C C . CYS A 1 72 ? -4.673 7.545 3.131 1.00 97.88 72 CYS A C 1
ATOM 544 O O . CYS A 1 72 ? -5.477 7.914 3.990 1.00 97.88 72 CYS A O 1
ATOM 546 N N . ARG A 1 73 ? -5.044 7.190 1.892 1.00 98.19 73 ARG A N 1
ATOM 547 C CA . ARG A 1 73 ? -6.445 7.124 1.451 1.00 98.19 73 ARG A CA 1
ATOM 548 C C . ARG A 1 73 ? -7.231 6.180 2.358 1.00 98.19 73 ARG A C 1
ATOM 550 O O . ARG A 1 73 ? -8.172 6.624 3.013 1.00 98.19 73 ARG A O 1
ATOM 557 N N . ALA A 1 74 ? -6.795 4.926 2.461 1.00 97.81 74 ALA A N 1
ATOM 558 C CA . ALA A 1 74 ? -7.439 3.914 3.291 1.00 97.81 74 ALA A CA 1
ATOM 559 C C . ALA A 1 74 ? -7.516 4.341 4.763 1.00 97.81 74 ALA A C 1
ATOM 561 O O . ALA A 1 74 ? -8.584 4.314 5.366 1.00 97.81 74 ALA A O 1
ATOM 562 N N . HIS A 1 75 ? -6.414 4.842 5.327 1.00 97.94 75 HIS A N 1
ATOM 563 C CA . HIS A 1 75 ? -6.392 5.352 6.695 1.00 97.94 75 HIS A CA 1
ATOM 564 C C . HIS A 1 75 ? -7.422 6.472 6.917 1.00 97.94 75 HIS A C 1
ATOM 566 O O . HIS A 1 75 ? -8.057 6.515 7.971 1.00 97.94 75 HIS A O 1
ATOM 572 N N . SER A 1 76 ? -7.582 7.386 5.953 1.00 97.75 76 SER A N 1
ATOM 573 C CA . SER A 1 76 ? -8.506 8.526 6.047 1.00 97.75 76 SER A CA 1
ATOM 574 C C . SER A 1 76 ? -9.984 8.154 5.933 1.00 97.75 76 SER A C 1
ATOM 576 O O . SER A 1 76 ? -10.826 8.889 6.443 1.00 97.75 76 SER A O 1
ATOM 578 N N . GLU A 1 77 ? -10.300 7.018 5.314 1.00 98.06 77 GLU A N 1
ATOM 579 C CA . GLU A 1 77 ? -11.672 6.509 5.203 1.00 98.06 77 GLU A CA 1
ATOM 580 C C . GLU A 1 77 ? -12.161 5.842 6.495 1.00 98.06 77 GLU A C 1
ATOM 582 O O . GLU A 1 77 ? -13.366 5.691 6.692 1.00 98.06 77 GLU A O 1
ATOM 587 N N . LEU A 1 78 ? -11.245 5.484 7.396 1.00 97.56 78 LEU A N 1
ATOM 588 C CA . LEU A 1 78 ? -11.581 4.884 8.682 1.00 97.56 78 LEU A CA 1
ATOM 589 C C . LEU A 1 78 ? -11.990 5.940 9.712 1.00 97.56 78 LEU A C 1
ATOM 591 O O . LEU A 1 78 ? -11.484 7.065 9.747 1.00 97.56 78 LEU A O 1
ATOM 595 N N . THR A 1 79 ? -12.868 5.551 10.626 1.00 97.88 79 THR A N 1
ATOM 596 C CA . THR A 1 79 ? -13.108 6.291 11.868 1.00 97.88 79 THR A CA 1
ATOM 597 C C . THR A 1 79 ? -11.976 6.054 12.872 1.00 97.88 79 THR A C 1
ATOM 599 O O . THR A 1 79 ? -11.258 5.055 12.798 1.00 97.88 79 THR A O 1
ATOM 602 N N . ASP A 1 80 ? -11.835 6.931 13.872 1.00 97.31 80 ASP A N 1
ATOM 603 C CA . ASP A 1 80 ? -10.849 6.740 14.952 1.00 97.31 80 ASP A CA 1
ATOM 604 C C . ASP A 1 80 ? -11.019 5.389 15.654 1.00 97.31 80 ASP A C 1
ATOM 606 O O . ASP A 1 80 ? -10.045 4.689 15.920 1.00 97.31 80 ASP A O 1
ATOM 610 N N . LYS A 1 81 ? -12.269 4.975 15.879 1.00 97.81 81 LYS A N 1
ATOM 611 C CA . LYS A 1 81 ? -12.581 3.700 16.526 1.00 97.81 81 LYS A CA 1
ATOM 612 C C . LYS A 1 81 ? -12.134 2.499 15.690 1.00 97.81 81 LYS A C 1
ATOM 614 O O . LYS A 1 81 ? -11.639 1.525 16.251 1.00 97.81 81 LYS A O 1
ATOM 619 N N . GLU A 1 82 ? -12.313 2.547 14.372 1.00 97.50 82 GLU A N 1
ATOM 620 C CA . GLU A 1 82 ? -11.866 1.479 13.468 1.00 97.50 82 GLU A CA 1
ATOM 621 C C . GLU A 1 82 ? -10.340 1.415 13.394 1.00 97.50 82 GLU A C 1
ATOM 623 O O . GLU A 1 82 ? -9.777 0.321 13.454 1.00 97.50 82 GLU A O 1
ATOM 628 N N . ARG A 1 83 ? -9.668 2.574 13.354 1.00 97.50 83 ARG A N 1
ATOM 629 C CA . ARG A 1 83 ? -8.202 2.653 13.425 1.00 97.50 83 ARG A CA 1
ATOM 630 C C . ARG A 1 83 ? -7.667 2.041 14.715 1.00 97.50 83 ARG A C 1
ATOM 632 O O . ARG A 1 83 ? -6.790 1.183 14.667 1.00 97.50 83 ARG A O 1
ATOM 639 N N . GLU A 1 84 ? -8.211 2.438 15.863 1.00 97.56 84 GLU A N 1
ATOM 640 C CA . GLU A 1 84 ? -7.805 1.899 17.164 1.00 97.56 84 GLU A CA 1
ATOM 641 C C . GLU A 1 84 ? -8.052 0.394 17.278 1.00 97.56 84 GLU A C 1
ATOM 643 O O . GLU A 1 84 ? -7.214 -0.325 17.822 1.00 97.56 84 GLU A O 1
ATOM 648 N N . LEU A 1 85 ? -9.197 -0.088 16.783 1.00 97.62 85 LEU A N 1
ATOM 649 C CA . LEU A 1 85 ? -9.512 -1.513 16.782 1.00 97.62 85 LEU A CA 1
ATOM 650 C C . LEU A 1 85 ? -8.467 -2.286 15.977 1.00 97.62 85 LEU A C 1
ATOM 652 O O . LEU A 1 85 ? -7.924 -3.264 16.480 1.00 97.62 85 LEU A O 1
ATOM 656 N N . PHE A 1 86 ? -8.167 -1.828 14.761 1.00 96.75 86 PHE A N 1
ATOM 657 C CA . PHE A 1 86 ? -7.188 -2.471 13.894 1.00 96.75 86 PHE A CA 1
ATOM 658 C C . PHE A 1 86 ? -5.792 -2.494 14.526 1.00 96.75 86 PHE A C 1
ATOM 660 O O . PHE A 1 86 ? -5.167 -3.550 14.595 1.00 96.75 86 PHE A O 1
ATOM 667 N N . LEU A 1 87 ? -5.334 -1.370 15.083 1.00 95.50 87 LEU A N 1
ATOM 668 C CA . LEU A 1 87 ? -4.019 -1.280 15.726 1.00 95.50 87 LEU A CA 1
ATOM 669 C C . LEU A 1 87 ? -3.857 -2.210 16.937 1.00 95.50 87 LEU A C 1
ATOM 671 O O . LEU A 1 87 ? -2.737 -2.571 17.275 1.00 95.50 87 LEU A O 1
ATOM 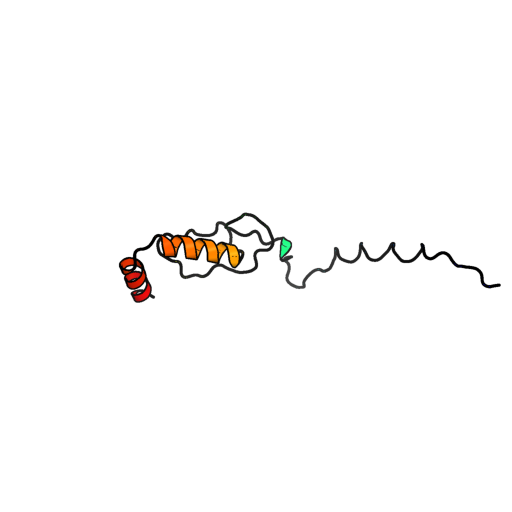675 N N . ARG A 1 88 ? -4.951 -2.623 17.584 1.00 96.81 88 ARG A N 1
ATOM 676 C CA . ARG A 1 88 ? -4.924 -3.607 18.681 1.00 96.81 88 ARG A CA 1
ATOM 677 C C . ARG A 1 88 ? -4.837 -5.061 18.206 1.00 96.81 88 ARG A C 1
ATOM 679 O O . ARG A 1 88 ? -4.713 -5.947 19.045 1.00 96.81 88 ARG A O 1
ATOM 686 N N . THR A 1 89 ? -4.975 -5.309 16.903 1.00 93.44 89 THR A N 1
ATOM 687 C CA . THR A 1 89 ? -4.907 -6.656 16.304 1.00 93.44 89 THR A CA 1
ATOM 688 C C . THR A 1 89 ? -3.549 -6.988 15.688 1.00 93.44 89 THR A C 1
ATOM 690 O O . THR A 1 89 ? -3.354 -8.128 15.266 1.00 93.44 89 THR A O 1
ATOM 693 N N . LEU A 1 90 ? -2.643 -6.007 15.637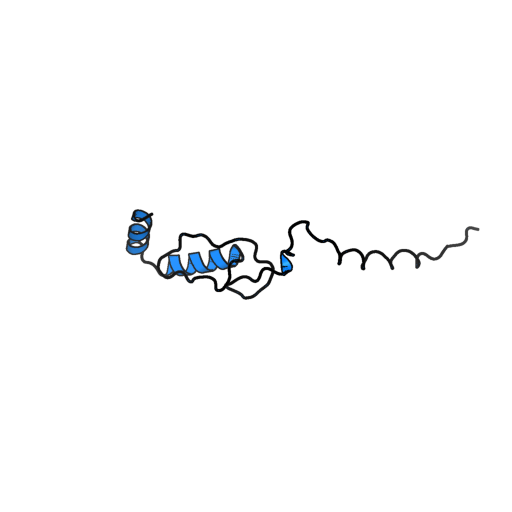 1.00 86.12 90 LEU A N 1
ATOM 694 C CA . LEU A 1 90 ? -1.254 -6.159 15.202 1.00 86.12 90 LEU A CA 1
ATOM 695 C C . LEU A 1 90 ? -0.380 -6.674 16.351 1.00 86.12 90 LEU A C 1
ATOM 697 O O . LEU A 1 90 ? 0.520 -7.492 16.060 1.00 86.12 90 LEU A O 1
#

Sequence (90 aa):
MPRAESLQGILGNIVDSAKDITYPGGRLPEEDICGFCDQPGADKIPHPIKWPGEQSAGTEYVHAKCEFVESCRAHSELTDKERELFLRTL

Radius of gyration: 24.04 Å; chains: 1; bounding box: 65×41×55 Å

pLDDT: mean 80.32, std 21.3, range [43.41, 98.19]

Secondary structure (DSSP, 8-state):
------TTSSTTSSSSTTTT---TTS--GGG--BTTT--S---BPPPS---TTPPPPSSSBB-HHHHHHHHHHHHHHS-HHHHHHHHT--